Protein AF-A0A376RRF3-F1 (afdb_monomer_lite)

Sequence (77 aa):
MYSAAQGLLAALAGAKYVAPYVNRVDAQGGDGIRTVQELQALLEMHAPESMVLAASFKTPRQALDCLLAGCESITLP

Foldseek 3Di:
DQALVVQLVVLVVPAQEGEQQQVVNVVVVHGSLVRLLSNVVSCVVRRVSHFYAYENDPDVVSVVSSVVSPGPHYDDD

InterPro domains:
  IPR001585 Transaldolase/Fructose-6-phosphate aldolase [PF00923] (1-77)
  IPR013785 Aldolase-type TIM barrel [G3DSA:3.20.20.70] (1-77)

Structure (mmCIF, N/CA/C/O backbone):
data_AF-A0A376RRF3-F1
#
_entry.id   AF-A0A376RRF3-F1
#
loop_
_atom_site.group_PDB
_atom_site.id
_atom_site.type_symbol
_atom_site.label_atom_id
_atom_site.label_alt_id
_atom_site.label_comp_id
_atom_site.label_asym_id
_atom_site.label_entity_id
_atom_site.label_seq_id
_atom_site.pdbx_PDB_ins_code
_atom_site.Cartn_x
_atom_site.Cartn_y
_atom_site.Cartn_z
_atom_site.occupancy
_atom_site.B_iso_or_equiv
_atom_site.auth_seq_id
_atom_site.auth_comp_id
_atom_site.auth_asym_id
_atom_site.auth_atom_id
_atom_site.pdbx_PDB_model_num
ATOM 1 N N . MET A 1 1 ? -7.687 0.461 -4.423 1.00 95.00 1 MET A N 1
ATOM 2 C CA . MET A 1 1 ? -7.751 1.916 -4.681 1.00 95.00 1 MET A CA 1
ATOM 3 C C . MET A 1 1 ? -6.469 2.407 -5.346 1.00 95.00 1 MET A C 1
ATOM 5 O O . MET A 1 1 ? -5.503 1.648 -5.385 1.00 95.00 1 MET A O 1
ATOM 9 N N . TYR A 1 2 ? -6.482 3.636 -5.872 1.00 96.12 2 TYR A N 1
ATOM 10 C CA . TYR A 1 2 ? -5.398 4.223 -6.678 1.00 96.12 2 TYR A CA 1
ATOM 11 C C . TYR A 1 2 ? -4.784 5.498 -6.076 1.00 96.12 2 TYR A C 1
ATOM 13 O O . TYR A 1 2 ? -3.818 6.014 -6.622 1.00 96.12 2 TYR A O 1
ATOM 21 N N . SER A 1 3 ? -5.321 6.016 -4.969 1.00 97.44 3 SER A N 1
ATOM 22 C CA . SER A 1 3 ? -4.745 7.156 -4.246 1.00 97.44 3 SER A CA 1
ATOM 23 C C . SER A 1 3 ? -4.947 7.024 -2.738 1.00 97.44 3 SER A C 1
ATOM 25 O O . SER A 1 3 ? -5.860 6.325 -2.284 1.00 97.44 3 SER A O 1
ATOM 27 N N . ALA A 1 4 ? -4.122 7.726 -1.959 1.00 97.69 4 ALA A N 1
ATOM 28 C CA . ALA A 1 4 ? -4.215 7.739 -0.501 1.00 97.69 4 ALA A CA 1
ATOM 29 C C . ALA A 1 4 ? -5.558 8.320 -0.017 1.00 97.69 4 ALA A C 1
ATOM 31 O O . ALA A 1 4 ? -6.182 7.768 0.886 1.00 97.69 4 ALA A O 1
ATOM 32 N N . ALA A 1 5 ? -6.074 9.356 -0.692 1.00 98.12 5 ALA A N 1
ATOM 33 C CA . ALA A 1 5 ? -7.372 9.960 -0.376 1.00 98.12 5 ALA A CA 1
ATOM 34 C C . ALA A 1 5 ? -8.540 8.964 -0.494 1.00 98.12 5 ALA A C 1
ATOM 36 O O . ALA A 1 5 ? -9.406 8.921 0.376 1.00 98.12 5 ALA A O 1
ATOM 37 N N . GLN A 1 6 ? -8.554 8.124 -1.537 1.00 98.25 6 GLN A N 1
ATOM 38 C CA . GLN A 1 6 ? -9.562 7.063 -1.664 1.00 98.25 6 GLN A CA 1
ATOM 39 C C . GLN A 1 6 ? -9.463 6.053 -0.516 1.00 98.25 6 GLN A C 1
ATOM 41 O O . GLN A 1 6 ? -10.486 5.584 -0.024 1.00 98.25 6 GLN A O 1
ATOM 46 N N . GLY A 1 7 ? -8.237 5.730 -0.096 1.00 98.12 7 GLY A N 1
ATOM 47 C CA . GLY A 1 7 ? -7.992 4.853 1.045 1.00 98.12 7 GLY A CA 1
ATOM 48 C C . GLY A 1 7 ? -8.525 5.417 2.349 1.00 98.12 7 GLY A C 1
ATOM 49 O O . GLY A 1 7 ? -9.284 4.740 3.034 1.00 98.12 7 GLY A O 1
ATOM 50 N N . LEU A 1 8 ? -8.200 6.673 2.651 1.00 98.56 8 LEU A N 1
ATOM 51 C CA . LEU A 1 8 ? -8.690 7.335 3.853 1.00 98.56 8 LEU A CA 1
ATOM 52 C C . LEU A 1 8 ? -10.222 7.408 3.875 1.00 98.56 8 LEU A C 1
ATOM 54 O O . LEU A 1 8 ? -10.829 7.087 4.889 1.00 98.56 8 LEU A O 1
ATOM 58 N N . LEU A 1 9 ? -10.866 7.771 2.761 1.00 98.62 9 LEU A N 1
ATOM 59 C CA . LEU A 1 9 ? -12.332 7.814 2.698 1.00 98.62 9 LEU A CA 1
ATOM 60 C C . LEU A 1 9 ? -12.964 6.437 2.939 1.00 98.62 9 LEU A C 1
ATOM 62 O O . LEU A 1 9 ? -13.982 6.349 3.619 1.00 98.62 9 LEU A O 1
ATOM 66 N N . ALA A 1 10 ? -12.360 5.363 2.423 1.00 98.56 10 ALA A N 1
ATOM 67 C CA . ALA A 1 10 ? -12.823 4.004 2.690 1.00 98.56 10 ALA A CA 1
ATOM 68 C C . ALA A 1 10 ? -12.653 3.622 4.170 1.00 98.56 10 ALA A C 1
ATOM 70 O O . ALA A 1 10 ? -13.574 3.063 4.764 1.00 98.56 10 ALA A O 1
ATOM 71 N N . ALA A 1 11 ? -11.513 3.961 4.776 1.00 98.44 11 ALA A N 1
ATOM 72 C CA . ALA A 1 11 ? -11.250 3.728 6.194 1.00 98.44 11 ALA A CA 1
ATOM 73 C C . ALA A 1 11 ? -12.245 4.485 7.091 1.00 98.44 11 ALA A C 1
ATOM 75 O O . ALA A 1 11 ? -12.862 3.896 7.975 1.00 98.44 11 ALA A O 1
ATOM 76 N N . LEU A 1 12 ? -12.498 5.765 6.799 1.00 98.38 12 LEU A N 1
ATOM 77 C CA . LEU A 1 12 ? -13.498 6.581 7.500 1.00 98.38 12 LEU A CA 1
ATOM 78 C C . LEU A 1 12 ? -14.932 6.062 7.310 1.00 98.38 12 LE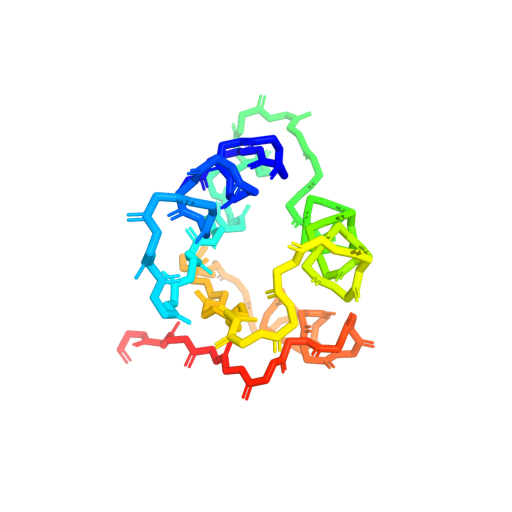U A C 1
ATOM 80 O O . LEU A 1 12 ? -15.777 6.260 8.178 1.00 98.38 12 LEU A O 1
ATOM 84 N N . ALA A 1 13 ? -15.206 5.365 6.205 1.00 98.44 13 ALA A N 1
ATOM 85 C CA . ALA A 1 13 ? -16.465 4.657 5.982 1.00 98.44 13 ALA A CA 1
ATOM 86 C C . ALA A 1 13 ? -16.549 3.297 6.712 1.00 98.44 13 ALA A C 1
ATOM 88 O O . ALA A 1 13 ? -17.545 2.589 6.567 1.00 98.44 13 ALA A O 1
ATOM 89 N N . GLY A 1 14 ? -15.531 2.924 7.495 1.00 97.94 14 GLY A N 1
ATOM 90 C CA . GLY A 1 14 ? -15.502 1.710 8.314 1.00 97.94 14 GLY A CA 1
ATOM 91 C C . GLY A 1 14 ? -14.783 0.515 7.681 1.00 97.94 14 GLY A C 1
ATOM 92 O O . GLY A 1 14 ? -14.908 -0.605 8.178 1.00 97.94 14 GLY A O 1
ATOM 93 N N . ALA A 1 15 ? -14.041 0.701 6.585 1.00 98.38 15 ALA A N 1
ATOM 94 C CA . ALA A 1 15 ? -13.269 -0.386 5.989 1.00 98.38 15 ALA A CA 1
ATOM 95 C C . ALA A 1 15 ? -12.048 -0.740 6.852 1.00 98.38 15 ALA A C 1
ATOM 97 O O . ALA A 1 15 ? -11.112 0.042 6.951 1.00 98.38 15 ALA A O 1
ATOM 98 N N . LYS A 1 16 ? -12.007 -1.964 7.398 1.00 97.81 16 LYS A N 1
ATOM 99 C CA . LYS A 1 16 ? -10.861 -2.453 8.192 1.00 97.81 16 LYS A CA 1
ATOM 100 C C . LYS A 1 16 ? -9.563 -2.585 7.387 1.00 97.81 16 LYS A C 1
ATOM 102 O O . LYS A 1 16 ? -8.478 -2.408 7.930 1.00 97.81 16 LYS A O 1
ATOM 107 N N . TYR A 1 17 ? -9.673 -2.927 6.106 1.00 97.88 17 TYR A N 1
ATOM 108 C CA . TYR A 1 17 ? -8.531 -3.070 5.209 1.00 97.88 17 TYR A CA 1
ATOM 109 C C . TYR A 1 17 ? -8.726 -2.199 3.987 1.00 97.88 17 TYR A C 1
ATOM 111 O O . TYR A 1 17 ? -9.776 -2.238 3.341 1.00 97.88 17 TYR A O 1
ATOM 119 N N . VAL A 1 18 ? -7.679 -1.468 3.635 1.00 97.88 18 VAL A N 1
ATOM 120 C CA . VAL A 1 18 ? -7.656 -0.637 2.443 1.00 97.88 18 VAL A CA 1
ATOM 121 C C . VAL A 1 18 ? -6.487 -1.058 1.557 1.00 97.88 18 VAL A C 1
ATOM 123 O O . VAL A 1 18 ? -5.342 -1.155 1.992 1.00 97.88 18 VAL A O 1
ATOM 126 N N . ALA A 1 19 ? -6.796 -1.393 0.304 1.00 97.94 19 ALA A N 1
ATOM 127 C CA . ALA A 1 19 ? -5.854 -2.063 -0.587 1.00 97.94 19 ALA A CA 1
ATOM 128 C C . ALA A 1 19 ? -5.389 -1.136 -1.721 1.00 97.94 19 ALA A C 1
ATOM 130 O O . ALA A 1 19 ? -6.135 -0.956 -2.695 1.00 97.94 19 ALA A O 1
ATOM 131 N N . PRO A 1 20 ? -4.191 -0.527 -1.641 1.00 97.56 20 PRO A N 1
ATOM 132 C CA . PRO A 1 20 ? -3.575 0.175 -2.763 1.00 97.56 20 PRO A CA 1
ATOM 133 C C . PRO A 1 20 ? -3.065 -0.821 -3.815 1.00 97.56 20 PRO A C 1
ATOM 135 O O . PRO A 1 20 ? -2.446 -1.833 -3.489 1.00 97.56 20 PRO A O 1
ATOM 138 N N . TYR A 1 21 ? -3.349 -0.545 -5.092 1.00 98.19 21 TYR A N 1
ATOM 139 C CA . TYR A 1 21 ? -2.978 -1.415 -6.216 1.00 98.19 21 TY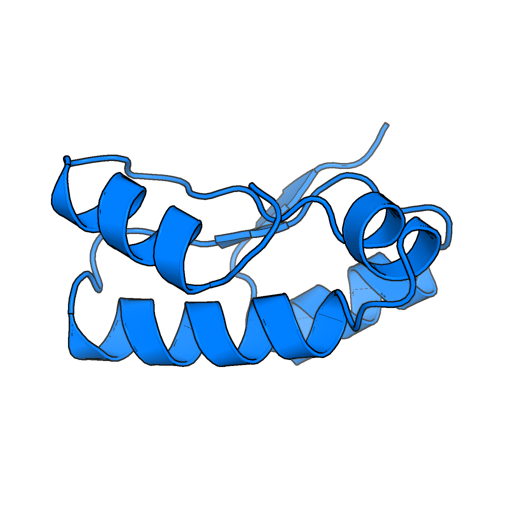R A CA 1
ATOM 140 C C . TYR A 1 21 ? -1.677 -0.903 -6.835 1.00 98.19 21 TYR A C 1
ATOM 142 O O . TYR A 1 21 ? -1.703 -0.207 -7.851 1.00 98.19 21 TYR A O 1
ATOM 150 N N . VAL A 1 22 ? -0.553 -1.242 -6.205 1.00 98.19 22 VAL A N 1
ATOM 151 C CA . VAL A 1 22 ? 0.757 -0.597 -6.399 1.00 98.19 22 VAL A CA 1
ATOM 152 C C . VAL A 1 22 ? 1.176 -0.562 -7.864 1.00 98.19 22 VAL A C 1
ATOM 154 O O . VAL A 1 22 ? 1.308 0.516 -8.436 1.00 98.19 22 VAL A O 1
ATOM 157 N N . ASN A 1 23 ? 1.252 -1.715 -8.534 1.00 98.00 23 ASN A N 1
ATOM 158 C CA . ASN A 1 23 ? 1.670 -1.731 -9.935 1.00 98.00 23 ASN A CA 1
ATOM 159 C C . ASN A 1 23 ? 0.678 -1.029 -10.870 1.00 98.00 23 ASN A C 1
ATOM 161 O O . ASN A 1 23 ? 1.066 -0.587 -11.945 1.00 98.00 23 ASN A O 1
ATOM 165 N N . ARG A 1 24 ? -0.614 -0.954 -10.522 1.00 97.81 24 ARG A N 1
ATOM 166 C CA . ARG A 1 24 ? -1.564 -0.234 -11.381 1.00 97.81 24 ARG A CA 1
ATOM 167 C C . ARG A 1 24 ? -1.397 1.276 -11.266 1.00 97.81 24 ARG A C 1
ATOM 169 O O . ARG A 1 24 ? -1.615 1.954 -12.261 1.00 97.81 24 ARG A O 1
ATOM 176 N N . VAL A 1 25 ? -1.018 1.778 -10.090 1.00 98.00 25 VAL A N 1
ATOM 177 C CA . VAL A 1 25 ? -0.630 3.183 -9.910 1.00 98.00 25 VAL A CA 1
ATOM 178 C C . VAL A 1 25 ? 0.624 3.479 -10.734 1.00 98.00 25 VAL A C 1
ATOM 180 O O . VAL A 1 25 ? 0.600 4.399 -11.549 1.00 98.00 25 VAL A O 1
ATOM 183 N N . ASP A 1 26 ? 1.657 2.636 -10.628 1.00 97.75 26 ASP A N 1
ATOM 184 C CA . ASP A 1 26 ? 2.895 2.784 -11.411 1.00 97.75 26 ASP A CA 1
ATOM 185 C C . ASP A 1 26 ? 2.620 2.744 -12.926 1.00 97.75 26 ASP A C 1
ATOM 187 O O . ASP A 1 26 ? 3.099 3.583 -13.688 1.00 97.75 26 ASP A O 1
ATOM 191 N N . ALA A 1 27 ? 1.779 1.808 -13.382 1.00 97.50 27 ALA A N 1
ATOM 192 C CA . ALA A 1 27 ? 1.422 1.661 -14.794 1.00 97.50 27 ALA A CA 1
ATOM 193 C C . ALA A 1 27 ? 0.639 2.858 -15.365 1.00 97.50 27 ALA A C 1
ATOM 195 O O . ALA A 1 27 ? 0.569 3.014 -16.583 1.00 97.50 27 ALA A O 1
ATOM 196 N N . GLN A 1 28 ? 0.046 3.692 -14.508 1.00 97.12 28 GLN A N 1
ATOM 197 C CA . GLN A 1 28 ? -0.642 4.928 -14.890 1.00 97.12 28 GLN A CA 1
ATOM 198 C C . GLN A 1 28 ? 0.265 6.166 -14.777 1.00 97.12 28 GLN A C 1
ATOM 200 O O . GLN A 1 28 ? -0.214 7.287 -14.931 1.00 97.12 28 GLN A O 1
ATOM 205 N N . GLY A 1 29 ? 1.567 5.977 -14.531 1.00 96.56 29 GLY A N 1
ATOM 206 C CA . GLY A 1 29 ? 2.545 7.057 -14.382 1.00 96.56 29 GLY A CA 1
ATOM 207 C C . GLY A 1 29 ? 2.587 7.681 -12.985 1.00 96.56 29 GLY A C 1
ATOM 208 O O . GLY A 1 29 ? 3.175 8.748 -12.821 1.00 96.56 29 GLY A O 1
ATOM 209 N N . GLY A 1 30 ? 1.952 7.051 -11.993 1.00 97.19 30 GLY A N 1
ATOM 210 C CA . GLY A 1 30 ? 2.039 7.446 -10.589 1.00 97.19 30 GLY A CA 1
ATOM 211 C C . GLY A 1 30 ? 3.196 6.773 -9.847 1.00 97.19 30 GLY A C 1
ATOM 212 O O . GLY A 1 30 ? 4.005 6.062 -10.437 1.00 97.19 30 GLY A O 1
ATOM 213 N N . ASP A 1 31 ? 3.234 6.984 -8.530 1.00 97.94 31 ASP A N 1
ATOM 214 C CA . ASP A 1 31 ? 4.158 6.319 -7.607 1.00 97.94 31 ASP A CA 1
ATOM 215 C C . ASP A 1 31 ? 3.354 5.528 -6.564 1.00 97.94 31 ASP A C 1
ATOM 217 O O . ASP A 1 31 ? 2.742 6.082 -5.639 1.00 97.94 31 ASP A O 1
ATOM 221 N N . GLY A 1 32 ? 3.297 4.211 -6.754 1.00 97.88 32 GLY A N 1
ATOM 222 C CA . GLY A 1 32 ? 2.540 3.298 -5.912 1.00 97.88 32 GLY A CA 1
ATOM 223 C C . GLY A 1 32 ? 3.119 3.158 -4.507 1.00 97.88 32 GLY A C 1
ATOM 224 O O . GLY A 1 32 ? 2.3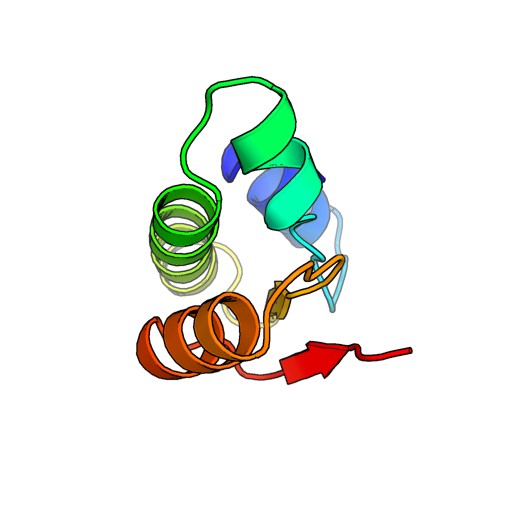50 3.040 -3.552 1.00 97.88 32 GLY A O 1
ATOM 225 N N . ILE A 1 33 ? 4.445 3.224 -4.352 1.00 98.06 33 ILE A N 1
ATOM 226 C CA . ILE A 1 33 ? 5.092 3.140 -3.035 1.00 98.06 33 ILE A CA 1
ATOM 227 C C . ILE A 1 33 ? 4.848 4.423 -2.249 1.00 98.06 33 ILE A C 1
ATOM 229 O O . ILE A 1 33 ? 4.461 4.366 -1.082 1.00 98.06 33 ILE A O 1
ATOM 233 N N . ARG A 1 34 ? 4.960 5.584 -2.893 1.00 98.19 34 ARG A N 1
ATOM 234 C CA . ARG A 1 34 ? 4.596 6.857 -2.268 1.00 98.19 34 ARG A CA 1
ATOM 235 C C . ARG A 1 34 ? 3.121 6.898 -1.873 1.00 98.19 34 ARG A C 1
ATOM 237 O O . ARG A 1 34 ? 2.796 7.352 -0.782 1.00 98.19 34 ARG A O 1
ATOM 244 N N . THR A 1 35 ? 2.233 6.365 -2.712 1.00 98.12 35 THR A N 1
ATOM 245 C CA . THR A 1 35 ? 0.800 6.256 -2.384 1.00 98.12 35 THR A CA 1
ATOM 246 C C . THR A 1 35 ? 0.572 5.444 -1.107 1.00 98.12 35 THR A C 1
ATOM 248 O O . THR A 1 35 ? -0.283 5.793 -0.296 1.00 98.12 35 THR A O 1
ATOM 251 N N . VAL A 1 36 ? 1.337 4.366 -0.918 1.00 98.12 36 VAL A N 1
ATOM 252 C CA . VAL A 1 36 ? 1.309 3.547 0.300 1.00 98.12 36 VAL A CA 1
ATOM 253 C C . VAL A 1 36 ? 1.805 4.335 1.516 1.00 98.12 36 VAL A C 1
ATOM 255 O O . VAL A 1 36 ? 1.146 4.309 2.550 1.00 98.12 36 VAL A O 1
ATOM 258 N N . GLN A 1 37 ? 2.920 5.058 1.391 1.00 98.25 37 GLN A N 1
ATOM 259 C CA . GLN A 1 37 ? 3.480 5.872 2.479 1.00 98.25 37 GLN A CA 1
ATOM 260 C C . GLN A 1 37 ? 2.515 6.975 2.926 1.00 98.25 37 GLN A C 1
ATOM 262 O O . GLN A 1 37 ? 2.266 7.146 4.117 1.00 98.25 37 GLN A O 1
ATOM 267 N N . GLU A 1 38 ? 1.940 7.706 1.969 1.00 98.31 38 GLU A N 1
ATOM 268 C CA . GLU A 1 38 ? 0.952 8.751 2.249 1.00 98.31 38 GLU A CA 1
ATOM 269 C C . GLU A 1 38 ? -0.292 8.165 2.922 1.00 98.31 38 GLU A C 1
ATOM 271 O O . GLU A 1 38 ? -0.828 8.749 3.861 1.00 98.31 38 GLU A O 1
ATOM 276 N N . LEU A 1 39 ? -0.736 6.988 2.477 1.00 98.06 39 LEU A N 1
ATOM 277 C CA . LEU A 1 39 ? -1.866 6.299 3.082 1.00 98.06 39 LEU A CA 1
ATOM 278 C C . LEU A 1 39 ? -1.581 5.861 4.521 1.00 98.06 39 LEU A C 1
ATOM 280 O O . LEU A 1 39 ? -2.425 6.125 5.369 1.00 98.06 39 LEU A O 1
ATOM 284 N N . GLN A 1 40 ? -0.426 5.247 4.804 1.00 97.62 40 GLN A N 1
ATOM 285 C CA . GLN A 1 40 ? -0.042 4.876 6.173 1.00 97.62 40 GLN A CA 1
ATOM 286 C C . GLN A 1 40 ? -0.114 6.086 7.106 1.00 97.62 40 GLN A C 1
ATOM 288 O O . GLN A 1 40 ? -0.801 6.037 8.123 1.00 97.62 40 GLN A O 1
ATOM 293 N N . ALA A 1 41 ? 0.487 7.210 6.704 1.00 98.00 41 ALA A N 1
ATOM 294 C CA . ALA A 1 41 ? 0.466 8.427 7.510 1.00 98.00 41 ALA A CA 1
ATOM 295 C C . ALA A 1 41 ? -0.968 8.930 7.768 1.00 98.00 41 ALA A C 1
ATOM 297 O O . ALA A 1 41 ? -1.303 9.350 8.875 1.00 98.00 41 ALA A O 1
ATOM 298 N N . LEU A 1 42 ? -1.846 8.876 6.759 1.00 98.25 42 LEU A N 1
ATOM 299 C CA . LEU A 1 42 ? -3.249 9.269 6.919 1.00 98.25 42 LEU A CA 1
ATOM 300 C C . LEU A 1 42 ? -4.026 8.326 7.843 1.00 98.25 42 LEU A C 1
ATOM 302 O O . LEU A 1 42 ? -4.845 8.805 8.628 1.00 98.25 42 LEU A O 1
ATOM 306 N N . LEU A 1 43 ? -3.802 7.013 7.753 1.00 97.81 43 LEU A N 1
ATOM 307 C CA . LEU A 1 43 ? -4.464 6.046 8.629 1.00 97.81 43 LEU A CA 1
ATOM 308 C C . LEU A 1 43 ? -4.018 6.235 10.079 1.00 97.81 43 LEU A C 1
ATOM 310 O O . LEU A 1 43 ? -4.877 6.342 10.948 1.00 97.81 43 LEU A O 1
ATOM 314 N N . GLU A 1 44 ? -2.719 6.399 10.333 1.00 97.31 44 GLU A N 1
ATOM 315 C CA . GLU A 1 44 ? -2.195 6.691 11.673 1.00 97.31 44 GLU A CA 1
ATOM 316 C C . GLU A 1 44 ? -2.846 7.937 12.297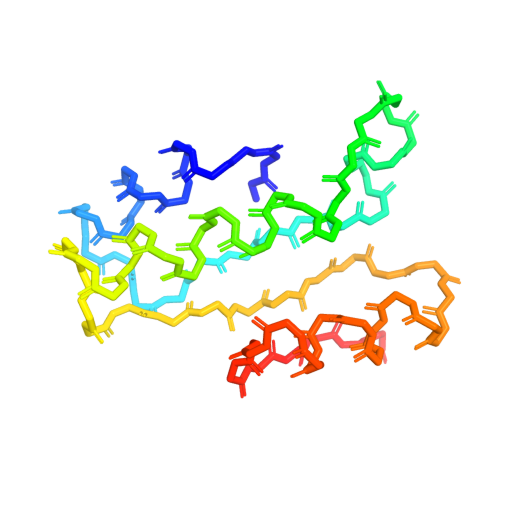 1.00 97.31 44 GLU A C 1
ATOM 318 O O . GLU A 1 44 ? -3.204 7.931 13.474 1.00 97.31 44 GLU A O 1
ATOM 323 N N . MET A 1 45 ? -3.048 9.001 11.509 1.00 98.31 45 MET A N 1
ATOM 324 C CA . MET A 1 45 ? -3.623 10.258 12.002 1.00 98.31 45 MET A CA 1
ATOM 325 C C . MET A 1 45 ? -5.147 10.233 12.176 1.00 98.31 45 MET A C 1
ATOM 327 O O . MET A 1 45 ? -5.674 10.960 13.021 1.00 98.31 45 MET A O 1
ATOM 331 N N . HIS A 1 46 ? -5.875 9.475 11.352 1.00 98.44 46 HIS A N 1
ATOM 332 C CA . HIS A 1 46 ? -7.326 9.659 11.205 1.00 98.44 46 HIS A CA 1
ATOM 333 C C . HIS A 1 46 ? -8.160 8.383 11.312 1.00 98.44 46 HIS A C 1
ATOM 335 O O . HIS A 1 46 ? -9.356 8.472 11.588 1.00 98.44 46 HIS A O 1
ATOM 341 N N . ALA A 1 47 ? -7.572 7.212 11.083 1.00 98.00 47 ALA A N 1
ATOM 342 C CA . ALA A 1 47 ? -8.276 5.935 11.106 1.00 98.00 47 ALA A CA 1
ATOM 343 C C . ALA A 1 47 ? -7.349 4.781 11.550 1.00 98.00 47 ALA A C 1
ATOM 345 O O . ALA A 1 47 ? -7.189 3.819 10.798 1.00 98.00 47 ALA A O 1
ATOM 346 N N . PRO A 1 48 ? -6.760 4.843 12.765 1.00 97.12 48 PRO A N 1
ATOM 347 C CA . PRO A 1 48 ? -5.716 3.907 13.208 1.00 97.12 48 PRO A CA 1
ATOM 348 C C . PRO A 1 48 ? -6.197 2.455 13.375 1.00 97.12 48 PRO A C 1
ATOM 350 O O . PRO A 1 48 ? -5.391 1.542 13.496 1.00 97.12 48 PRO A O 1
ATOM 353 N N . GLU A 1 49 ? -7.513 2.227 13.367 1.00 97.00 49 GLU A N 1
ATOM 354 C CA . GLU A 1 49 ? -8.129 0.890 13.384 1.00 97.00 49 GLU A CA 1
ATOM 355 C C . GLU A 1 49 ? -8.143 0.212 11.998 1.00 97.00 49 GLU A C 1
ATOM 357 O O . GLU A 1 49 ? -8.467 -0.973 11.872 1.00 97.00 49 GLU A O 1
ATOM 362 N N . SER A 1 50 ? -7.847 0.971 10.939 1.00 98.31 50 SER A N 1
ATOM 363 C CA . SER A 1 50 ? -7.757 0.476 9.564 1.00 98.31 50 SER A CA 1
ATOM 364 C C . SER A 1 50 ? -6.303 0.210 9.192 1.00 98.31 50 SER A C 1
ATOM 366 O O . SER A 1 50 ? -5.411 0.935 9.615 1.00 98.31 50 SER A O 1
ATOM 368 N N . MET A 1 51 ? -6.066 -0.806 8.365 1.00 97.75 51 MET A N 1
ATOM 369 C CA . MET A 1 51 ? -4.719 -1.234 7.972 1.00 97.75 51 MET A CA 1
ATOM 370 C C . MET A 1 51 ? -4.552 -1.261 6.458 1.00 97.75 51 MET A C 1
ATOM 372 O O . MET A 1 51 ? -5.518 -1.452 5.703 1.00 97.75 51 MET A O 1
ATOM 376 N N . VAL A 1 52 ? -3.303 -1.156 6.007 1.00 98.19 52 VAL A N 1
ATOM 377 C CA . VAL A 1 52 ? -2.978 -1.313 4.592 1.00 98.19 52 VAL A CA 1
ATOM 378 C C . VAL A 1 52 ? -2.818 -2.795 4.243 1.00 98.19 52 VAL A C 1
ATOM 380 O O . VAL A 1 52 ? -2.056 -3.538 4.863 1.00 98.19 52 VAL A O 1
ATOM 383 N N . LEU A 1 53 ? -3.533 -3.218 3.195 1.00 98.12 53 LEU A N 1
ATOM 384 C CA . LEU A 1 53 ? -3.359 -4.507 2.515 1.00 98.12 53 LEU A CA 1
ATOM 385 C C . LEU A 1 53 ? -2.821 -4.249 1.106 1.00 98.12 53 LEU A C 1
ATOM 387 O O . LEU A 1 53 ? -3.578 -4.222 0.132 1.00 98.12 53 LEU A O 1
ATOM 391 N N . ALA A 1 54 ? -1.519 -3.984 0.989 1.00 97.81 54 ALA A N 1
ATOM 392 C CA . ALA A 1 54 ? -0.930 -3.634 -0.300 1.00 97.81 54 ALA A CA 1
ATOM 393 C C . ALA A 1 54 ? -1.028 -4.808 -1.287 1.00 97.81 54 ALA A C 1
ATOM 395 O O . ALA A 1 54 ? -0.826 -5.975 -0.941 1.00 97.81 54 ALA A O 1
ATOM 396 N N . ALA A 1 55 ? -1.394 -4.491 -2.526 1.00 98.06 55 ALA A N 1
ATOM 397 C CA . ALA A 1 55 ? -1.812 -5.476 -3.510 1.00 98.06 55 ALA A CA 1
ATOM 398 C C . ALA A 1 55 ? -1.300 -5.139 -4.912 1.00 98.06 55 ALA A C 1
ATOM 400 O O . ALA A 1 55 ? -0.800 -4.045 -5.186 1.00 98.06 55 ALA A O 1
ATOM 401 N N . SER A 1 56 ? -1.543 -6.067 -5.844 1.00 97.69 56 SER A N 1
ATOM 402 C CA . SER A 1 56 ? -1.280 -5.884 -7.273 1.00 97.69 56 SER A CA 1
ATOM 403 C C . SER A 1 56 ? 0.190 -5.558 -7.553 1.00 97.69 56 SER A C 1
ATOM 405 O O . SER A 1 56 ? 0.499 -4.524 -8.144 1.00 97.69 56 SER A O 1
ATOM 407 N N . PHE A 1 57 ? 1.092 -6.449 -7.155 1.00 97.88 57 PHE A N 1
ATOM 408 C CA . PHE A 1 57 ? 2.520 -6.335 -7.439 1.00 97.88 57 PHE A CA 1
ATOM 409 C C . PHE A 1 57 ? 2.881 -6.963 -8.790 1.00 97.88 57 PHE A C 1
ATOM 411 O O . PHE A 1 57 ? 2.299 -7.964 -9.206 1.00 97.88 57 PHE A O 1
ATOM 418 N N . LYS A 1 58 ? 3.868 -6.384 -9.471 1.00 97.25 58 LYS A N 1
ATOM 419 C CA . LYS A 1 58 ? 4.511 -6.926 -10.676 1.00 97.25 58 LYS A CA 1
ATOM 420 C C . LYS A 1 58 ? 5.896 -7.485 -10.385 1.00 97.25 58 LYS A C 1
ATOM 422 O O . LYS A 1 58 ? 6.341 -8.383 -11.095 1.00 97.25 58 LYS A O 1
ATOM 427 N N . THR A 1 59 ? 6.568 -6.967 -9.358 1.00 96.88 59 THR A N 1
ATOM 428 C CA . THR A 1 59 ? 7.889 -7.434 -8.933 1.00 96.88 59 THR A CA 1
ATOM 429 C C . THR A 1 59 ? 7.907 -7.731 -7.430 1.00 96.88 59 THR A C 1
ATOM 431 O O . THR A 1 59 ? 7.204 -7.063 -6.669 1.00 96.88 59 THR A O 1
ATOM 434 N N . PRO A 1 60 ? 8.750 -8.674 -6.962 1.00 97.56 60 PRO A N 1
ATOM 435 C CA . PRO A 1 60 ? 8.976 -8.883 -5.529 1.00 97.56 60 PRO A CA 1
ATOM 436 C C . PRO A 1 60 ? 9.475 -7.623 -4.813 1.00 97.56 60 PRO A C 1
ATOM 438 O O . PRO A 1 60 ? 9.222 -7.440 -3.626 1.00 97.56 60 PRO A O 1
ATOM 441 N N . ARG A 1 61 ? 10.166 -6.734 -5.541 1.00 97.56 61 ARG A N 1
ATOM 442 C CA . ARG A 1 61 ? 10.678 -5.484 -4.986 1.00 97.56 61 ARG A CA 1
ATOM 443 C C . ARG A 1 61 ? 9.553 -4.558 -4.527 1.00 97.56 61 ARG A C 1
ATOM 445 O O . ARG A 1 61 ? 9.655 -4.032 -3.430 1.00 97.56 61 ARG A O 1
ATOM 452 N N . GLN A 1 62 ? 8.465 -4.440 -5.292 1.00 97.62 62 GLN A N 1
ATOM 453 C CA . GLN A 1 62 ? 7.309 -3.638 -4.872 1.00 97.62 62 GLN A CA 1
ATOM 454 C C . GLN A 1 62 ? 6.683 -4.174 -3.573 1.00 97.62 62 GLN A C 1
ATOM 456 O O . GLN A 1 62 ? 6.306 -3.389 -2.711 1.00 97.62 62 GLN A O 1
ATOM 461 N N . ALA A 1 63 ? 6.614 -5.499 -3.400 1.00 98.06 63 ALA A N 1
ATOM 462 C CA . ALA A 1 63 ? 6.116 -6.092 -2.158 1.00 98.06 63 ALA A CA 1
ATOM 463 C C . ALA A 1 63 ? 7.036 -5.773 -0.965 1.00 98.06 63 ALA A C 1
ATOM 465 O O . ALA A 1 63 ? 6.555 -5.375 0.094 1.00 98.06 63 ALA A O 1
ATOM 466 N N . LEU A 1 64 ? 8.357 -5.892 -1.151 1.00 98.06 64 LEU A N 1
ATOM 467 C CA . LEU A 1 64 ? 9.341 -5.527 -0.129 1.00 98.06 64 LEU A CA 1
ATOM 468 C C . LEU A 1 64 ? 9.266 -4.038 0.231 1.00 98.06 64 LEU A C 1
ATOM 470 O O . LEU A 1 64 ? 9.263 -3.702 1.410 1.00 98.06 64 LEU A O 1
ATOM 474 N N . ASP A 1 65 ? 9.185 -3.155 -0.762 1.00 98.25 65 ASP A N 1
ATOM 475 C CA . ASP A 1 65 ? 9.120 -1.711 -0.533 1.00 98.25 65 ASP A C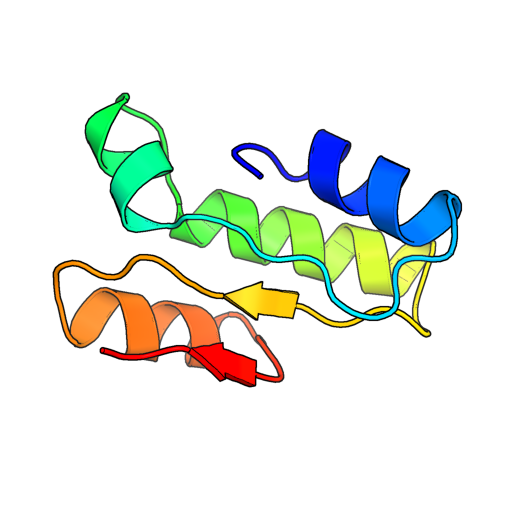A 1
ATOM 476 C C . ASP A 1 65 ? 7.841 -1.310 0.216 1.00 98.25 65 ASP A C 1
ATOM 478 O O . ASP A 1 65 ? 7.891 -0.430 1.070 1.00 98.25 65 ASP A O 1
ATOM 482 N N . CYS A 1 66 ? 6.717 -1.998 -0.007 1.00 97.81 66 CYS A N 1
ATOM 483 C CA . CYS A 1 66 ? 5.506 -1.804 0.794 1.00 97.81 66 CYS A CA 1
ATOM 484 C C . CYS A 1 66 ? 5.682 -2.216 2.259 1.00 97.81 66 CYS A C 1
ATOM 486 O O . CYS A 1 66 ? 5.248 -1.486 3.148 1.00 97.81 66 CYS A O 1
ATOM 488 N N . LEU A 1 67 ? 6.334 -3.352 2.520 1.00 96.88 67 LEU A N 1
ATOM 489 C CA . LEU A 1 67 ? 6.635 -3.786 3.889 1.00 96.88 67 LEU A CA 1
ATOM 490 C C . LEU A 1 67 ? 7.592 -2.806 4.586 1.00 96.88 67 LEU A C 1
ATOM 492 O O . LEU A 1 67 ? 7.384 -2.459 5.743 1.00 96.88 67 LEU A O 1
ATOM 496 N N . LEU A 1 68 ? 8.605 -2.303 3.871 1.00 97.31 68 LEU A N 1
ATOM 497 C CA . LEU A 1 68 ? 9.526 -1.281 4.384 1.00 97.31 68 LEU A CA 1
ATOM 498 C C . LEU A 1 68 ? 8.843 0.075 4.612 1.00 97.31 68 LEU A C 1
ATOM 500 O O . LEU A 1 68 ? 9.252 0.818 5.499 1.00 97.31 68 LEU A O 1
ATOM 504 N N . ALA A 1 69 ? 7.801 0.387 3.840 1.00 95.94 69 ALA A N 1
ATOM 505 C CA . ALA A 1 69 ? 6.951 1.559 4.035 1.00 95.94 69 ALA A CA 1
ATOM 506 C C . ALA A 1 69 ? 5.960 1.410 5.205 1.00 95.94 69 ALA A C 1
ATOM 508 O O . ALA A 1 69 ? 5.200 2.338 5.467 1.00 95.94 69 ALA A O 1
ATOM 509 N N . GLY A 1 70 ? 5.959 0.266 5.897 1.00 92.75 70 GLY A N 1
ATOM 510 C CA . GLY A 1 70 ? 5.152 0.033 7.090 1.00 92.75 70 GLY A CA 1
ATOM 511 C C . GLY A 1 70 ? 3.841 -0.711 6.853 1.00 92.75 70 GLY A C 1
ATOM 512 O O . GLY A 1 70 ? 3.087 -0.848 7.803 1.00 92.75 70 GLY A O 1
ATOM 513 N N . CYS A 1 71 ? 3.560 -1.219 5.644 1.00 94.94 71 CYS A N 1
ATOM 514 C CA . CYS A 1 71 ? 2.351 -2.023 5.422 1.00 94.94 71 CYS A CA 1
ATOM 515 C C . CYS A 1 71 ? 2.295 -3.220 6.374 1.00 94.94 71 CYS A C 1
ATOM 517 O O . CYS A 1 71 ? 3.205 -4.052 6.383 1.00 94.94 71 CYS A O 1
ATOM 519 N N . GLU A 1 72 ? 1.177 -3.376 7.078 1.00 93.38 72 GLU A N 1
ATOM 520 C CA . GLU A 1 72 ? 0.950 -4.503 7.984 1.00 93.38 72 GLU A CA 1
ATOM 521 C C . GLU A 1 72 ? 0.677 -5.800 7.220 1.00 93.38 72 GLU A C 1
ATOM 523 O O . GLU A 1 72 ? 0.878 -6.900 7.738 1.00 93.38 72 GLU A O 1
ATOM 528 N N . SER A 1 73 ? 0.187 -5.691 5.983 1.00 95.75 73 SER A N 1
ATOM 529 C CA . SER A 1 73 ? -0.166 -6.849 5.177 1.00 95.75 73 SER A CA 1
ATOM 530 C C . SER A 1 73 ? 0.031 -6.620 3.681 1.00 95.75 73 SER A C 1
ATOM 532 O O . SER A 1 73 ? -0.097 -5.509 3.160 1.00 95.75 73 SER A O 1
ATOM 534 N N . ILE A 1 74 ? 0.329 -7.713 2.978 1.00 97.56 74 ILE A N 1
ATOM 535 C CA . ILE A 1 74 ? 0.418 -7.771 1.520 1.00 97.56 74 ILE A CA 1
ATOM 536 C C . ILE A 1 74 ? -0.377 -8.970 0.998 1.00 97.56 74 ILE A C 1
ATOM 538 O O . ILE A 1 74 ? -0.487 -9.991 1.677 1.00 97.56 74 ILE A O 1
ATOM 542 N N . THR A 1 75 ? -0.905 -8.870 -0.220 1.00 97.56 75 THR A N 1
ATOM 543 C CA . THR A 1 75 ? -1.514 -10.003 -0.935 1.00 97.56 75 THR A CA 1
ATOM 544 C C . THR A 1 75 ? -0.738 -10.313 -2.213 1.00 97.56 75 THR A C 1
ATOM 546 O O . THR A 1 75 ? -0.376 -9.415 -2.979 1.00 97.56 75 THR A O 1
ATOM 549 N N . LEU A 1 76 ? -0.448 -11.597 -2.413 1.00 93.75 76 LEU A N 1
ATOM 550 C CA . LEU A 1 76 ? 0.328 -12.142 -3.526 1.00 93.75 76 LEU A CA 1
ATOM 551 C C . LEU A 1 76 ? -0.557 -13.100 -4.354 1.00 93.75 76 LEU A C 1
ATOM 553 O O . LEU A 1 76 ? -1.587 -13.534 -3.833 1.00 93.75 76 LEU A O 1
ATOM 557 N N . PRO A 1 77 ? -0.199 -13.393 -5.621 1.00 80.31 77 PRO A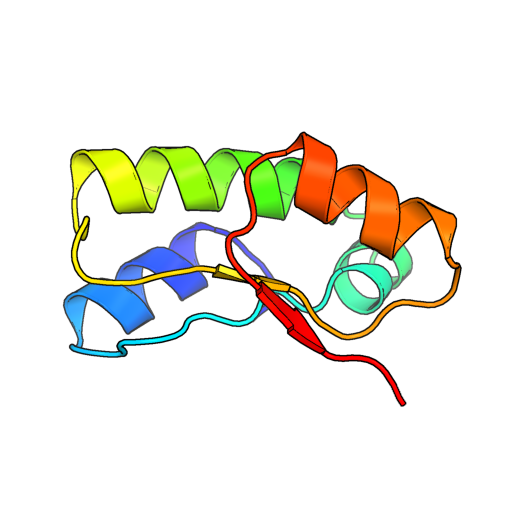 N 1
ATOM 558 C CA . PRO A 1 77 ? -0.889 -14.393 -6.442 1.00 80.31 77 PRO A CA 1
ATOM 559 C C . PRO A 1 77 ? -0.921 -15.789 -5.814 1.00 80.31 77 PRO A C 1
ATOM 561 O O . PRO A 1 77 ? 0.065 -16.146 -5.127 1.00 80.31 77 PRO A O 1
#

Organism: Escherichia coli (NCBI:txid562)

pLDDT: mean 97.31, std 2.25, range [80.31, 98.62]

Secondary structure (DSSP, 8-state):
--SHHHHHHHHHTT-SEE--BHHHHHHTTS-HHHHHHHHHHHHHHH-TT-EEEEB--SSHHHHHHHHHTT-SEE---

Radius of gyration: 11.08 Å; chains: 1; bounding box: 27×25×28 Å